Protein AF-A0A9D2N142-F1 (afdb_monomer_lite)

Secondary structure (DSSP, 8-state):
---PPP----TT--HHHHHHHHHHTT--EEEE--SS---SS-GGGSHHHHHHHHHHTT-EEEE-HHHH-S--S-GGG-TTSS--HHHHTTSHHHHHHHHHHHHHHHHHS----HHHHHHHHHHHH-TTTT---TTSPPPPHHHHHHHHHHHHHHHTT---

Organism: NCBI:txid2838559

InterPro domains:
  IPR007438 Protein of unknown function DUF488 [PF04343] (15-89)

Radius of gyration: 21.77 Å; chains: 1; bounding box: 40×42×68 Å

Sequence (160 aa):
MADTLFTIGYSGFSVRTFISTLQKNNITLLADVRSLPYSRRHPDYNQDVLSAVLKEYQIRYQSYAAEFGARQEDRRYYPNGYLDFEQFSKSDPFLSGVRTLAAYTRQGGRAVTQRELEEELLNKYFPNRGQLNLFEKELSLQEYIDAAYKKQNALIGFRI

Structure (mmCIF, N/CA/C/O backbone):
data_AF-A0A9D2N142-F1
#
_entry.id   AF-A0A9D2N142-F1
#
loop_
_atom_site.group_PDB
_atom_site.id
_atom_site.type_symbol
_atom_site.label_atom_id
_atom_site.label_alt_id
_atom_site.label_comp_id
_atom_site.label_asym_id
_atom_site.label_entity_id
_atom_site.label_seq_id
_atom_site.pdbx_PDB_ins_code
_atom_site.Cartn_x
_atom_site.Cartn_y
_atom_site.Cartn_z
_atom_site.occupancy
_atom_site.B_iso_or_equiv
_atom_site.auth_seq_id
_atom_site.auth_comp_id
_atom_site.auth_asym_id
_atom_site.auth_atom_id
_atom_site.pdbx_PDB_model_num
ATOM 1 N N . MET A 1 1 ? -5.843 15.776 10.263 1.00 40.44 1 MET A N 1
ATOM 2 C CA . MET A 1 1 ? -6.067 14.322 10.122 1.00 40.44 1 MET A CA 1
ATOM 3 C C . MET A 1 1 ? -4.832 13.740 9.464 1.00 40.44 1 MET A C 1
ATOM 5 O O . MET A 1 1 ? -4.453 14.239 8.413 1.00 40.44 1 MET A O 1
ATOM 9 N N . ALA A 1 2 ? -4.158 12.783 10.098 1.00 39.31 2 ALA A N 1
ATOM 10 C CA . ALA A 1 2 ? -3.127 12.008 9.419 1.00 39.31 2 ALA A CA 1
ATOM 11 C C . ALA A 1 2 ? -3.830 10.835 8.731 1.00 39.31 2 ALA A C 1
ATOM 13 O O . ALA A 1 2 ? -4.448 10.016 9.406 1.00 39.31 2 ALA A O 1
ATOM 14 N N . ASP A 1 3 ? -3.774 10.786 7.403 1.00 66.25 3 ASP A N 1
ATOM 15 C CA . ASP A 1 3 ? -4.184 9.621 6.622 1.00 66.25 3 ASP A CA 1
ATOM 16 C C . ASP A 1 3 ? -3.197 8.477 6.946 1.00 66.25 3 ASP A C 1
ATOM 18 O O . ASP A 1 3 ? -2.119 8.383 6.361 1.00 66.25 3 ASP A O 1
ATOM 22 N N . THR A 1 4 ? -3.488 7.671 7.974 1.00 75.06 4 THR A N 1
ATOM 23 C CA . THR A 1 4 ? -2.565 6.627 8.448 1.00 75.06 4 THR A CA 1
ATOM 24 C C . THR A 1 4 ? -2.545 5.444 7.483 1.00 75.06 4 THR A C 1
ATOM 26 O O . THR A 1 4 ? -3.549 4.759 7.298 1.00 75.06 4 THR A O 1
ATOM 29 N N . LEU A 1 5 ? -1.375 5.175 6.902 1.00 83.56 5 LEU A N 1
ATOM 30 C CA . LEU A 1 5 ? -1.102 3.975 6.115 1.00 83.56 5 LEU A CA 1
ATOM 31 C C . LEU A 1 5 ? -0.342 2.956 6.964 1.00 83.56 5 LEU A C 1
ATOM 33 O O . LEU A 1 5 ? 0.623 3.295 7.650 1.00 83.56 5 LEU A O 1
ATOM 37 N N . PHE A 1 6 ? -0.752 1.695 6.870 1.00 89.12 6 PHE A N 1
ATOM 38 C CA . PHE A 1 6 ? -0.050 0.570 7.476 1.00 89.12 6 PHE A CA 1
ATOM 39 C C . PHE A 1 6 ? 0.742 -0.171 6.405 1.00 89.12 6 PHE A C 1
ATOM 41 O O . PHE A 1 6 ? 0.273 -0.349 5.281 1.00 89.12 6 PHE A O 1
ATOM 48 N N . THR A 1 7 ? 1.935 -0.634 6.763 1.00 90.56 7 THR A N 1
ATOM 49 C CA . THR A 1 7 ? 2.744 -1.496 5.899 1.00 90.56 7 THR A CA 1
ATOM 50 C C . THR A 1 7 ? 2.821 -2.889 6.504 1.00 90.56 7 THR A C 1
ATOM 52 O O . THR A 1 7 ? 2.858 -3.056 7.723 1.00 90.56 7 THR A O 1
ATOM 55 N N . ILE A 1 8 ? 2.808 -3.910 5.651 1.00 90.00 8 ILE A N 1
ATOM 56 C CA . ILE A 1 8 ? 2.919 -5.303 6.074 1.00 90.00 8 ILE A CA 1
ATOM 57 C C . ILE A 1 8 ? 3.687 -6.102 5.023 1.00 90.00 8 ILE A C 1
ATOM 59 O O . ILE A 1 8 ? 3.403 -6.031 3.828 1.00 90.00 8 ILE A O 1
ATOM 63 N N . GLY A 1 9 ? 4.682 -6.862 5.476 1.00 87.81 9 GLY A N 1
ATOM 64 C CA . GLY A 1 9 ? 5.373 -7.863 4.668 1.00 87.81 9 GLY A CA 1
ATOM 65 C C . GLY A 1 9 ? 4.758 -9.249 4.871 1.00 87.81 9 GLY A C 1
ATOM 66 O O . GLY A 1 9 ? 4.193 -9.537 5.923 1.00 87.81 9 GLY A O 1
ATOM 67 N N . TYR A 1 10 ? 4.889 -10.126 3.875 1.00 81.31 10 TYR A N 1
ATOM 68 C CA . TYR A 1 10 ? 4.390 -11.507 3.955 1.00 81.31 10 TYR A CA 1
ATOM 69 C C . TYR A 1 10 ? 5.466 -12.537 4.337 1.00 81.31 10 TYR A C 1
ATOM 71 O O . TYR A 1 10 ? 5.148 -13.687 4.638 1.00 81.31 10 TYR A O 1
ATOM 79 N N . SER A 1 11 ? 6.748 -12.160 4.328 1.00 73.06 11 SER A N 1
ATOM 80 C CA . SER A 1 11 ? 7.844 -13.077 4.650 1.00 73.06 11 SER A CA 1
ATOM 81 C C . SER A 1 11 ? 7.782 -13.500 6.119 1.00 73.06 11 SER A C 1
ATOM 83 O O . SER A 1 11 ? 7.935 -12.663 7.005 1.00 73.06 11 SER A O 1
ATOM 85 N N . GLY A 1 12 ? 7.587 -14.797 6.373 1.00 72.56 12 GLY A N 1
ATOM 86 C CA . GLY A 1 12 ? 7.571 -15.366 7.726 1.00 72.56 12 GLY A CA 1
ATOM 87 C C . GLY A 1 12 ? 6.183 -15.541 8.351 1.00 72.56 12 GLY A C 1
ATOM 88 O O . GLY A 1 12 ? 6.097 -16.021 9.478 1.00 72.56 12 GLY A O 1
ATOM 89 N N . PHE A 1 13 ? 5.101 -15.217 7.634 1.00 75.38 13 PHE A N 1
ATOM 90 C CA . PHE A 1 13 ? 3.731 -15.426 8.106 1.00 75.38 13 PHE A CA 1
ATOM 91 C C . PHE A 1 13 ? 3.003 -16.487 7.280 1.00 75.38 13 PHE A C 1
ATOM 93 O O . PHE A 1 13 ? 3.197 -16.605 6.071 1.00 75.38 13 PHE A O 1
ATOM 100 N N . SER A 1 14 ? 2.128 -17.247 7.941 1.00 86.25 14 SER A N 1
ATOM 101 C CA . SER A 1 14 ? 1.062 -17.956 7.233 1.00 86.25 14 SER A CA 1
ATOM 102 C C . SER A 1 14 ? 0.008 -16.948 6.770 1.00 86.25 14 SER A C 1
ATOM 104 O O . SER A 1 14 ? -0.187 -15.910 7.416 1.00 86.25 14 SER A O 1
ATOM 106 N N . VAL A 1 15 ? -0.733 -17.280 5.708 1.00 88.12 15 VAL A N 1
ATOM 107 C CA . VAL A 1 15 ? -1.829 -16.425 5.227 1.00 88.12 15 VAL A CA 1
ATOM 108 C C . VAL A 1 15 ? -2.856 -16.163 6.336 1.00 88.12 15 VAL A C 1
ATOM 110 O O . VAL A 1 15 ? -3.318 -15.041 6.505 1.00 88.12 15 VAL A O 1
ATOM 113 N N . ARG A 1 16 ? -3.122 -17.151 7.202 1.00 89.12 16 ARG A N 1
ATOM 114 C CA . ARG A 1 16 ? -4.038 -17.006 8.343 1.00 89.12 16 ARG A CA 1
ATOM 115 C C . ARG A 1 16 ? -3.562 -15.955 9.344 1.00 89.12 16 ARG A C 1
ATOM 117 O O . ARG A 1 16 ? -4.351 -15.117 9.776 1.00 89.12 16 ARG A O 1
ATOM 124 N N . THR A 1 17 ? -2.280 -15.984 9.714 1.00 90.31 17 THR A N 1
ATOM 125 C CA . THR A 1 17 ? -1.712 -14.982 10.626 1.00 90.31 17 THR A CA 1
ATOM 126 C C . THR A 1 17 ? -1.765 -13.597 9.993 1.00 90.31 17 THR A C 1
ATOM 128 O O . THR A 1 17 ? -2.153 -12.642 10.662 1.00 90.31 17 THR A O 1
ATOM 131 N N . PHE A 1 18 ? -1.462 -13.500 8.699 1.00 92.75 18 PHE A N 1
ATOM 132 C CA . PHE A 1 18 ? -1.538 -12.256 7.942 1.00 92.75 18 PHE A CA 1
ATOM 133 C C . PHE A 1 18 ? -2.948 -11.650 7.958 1.00 92.75 18 PHE A C 1
ATOM 135 O O . PHE A 1 18 ? -3.101 -10.504 8.373 1.00 92.75 18 PHE A O 1
ATOM 142 N N . ILE A 1 19 ? -3.982 -12.433 7.631 1.00 92.56 19 ILE A N 1
ATOM 143 C CA . ILE A 1 19 ? -5.384 -11.991 7.707 1.00 92.56 19 ILE A CA 1
ATOM 144 C C . ILE A 1 19 ? -5.745 -11.541 9.126 1.00 92.56 19 ILE A C 1
ATOM 146 O O . ILE A 1 19 ? -6.328 -10.472 9.307 1.00 92.56 19 ILE A O 1
ATOM 150 N N . SER A 1 20 ? -5.342 -12.306 10.147 1.00 92.25 20 SER A N 1
ATOM 151 C CA . SER A 1 20 ? -5.629 -11.945 11.540 1.00 92.25 20 SER A CA 1
ATOM 152 C C . SER A 1 20 ? -5.017 -10.595 11.929 1.00 92.25 20 SER A C 1
ATOM 154 O O . SER A 1 20 ? -5.626 -9.830 12.674 1.00 92.25 20 SER A O 1
ATOM 156 N N . THR A 1 21 ? -3.833 -10.270 11.403 1.00 93.62 21 THR A N 1
ATOM 157 C CA . THR A 1 21 ? -3.171 -8.980 11.626 1.00 93.62 21 THR A CA 1
ATOM 158 C C . THR A 1 21 ? -3.932 -7.846 10.947 1.00 93.62 21 THR A C 1
ATOM 160 O O . THR A 1 21 ? -4.107 -6.794 11.561 1.00 93.62 21 THR A O 1
ATOM 163 N N . LEU A 1 22 ? -4.434 -8.058 9.726 1.00 91.94 22 LEU A N 1
ATOM 164 C CA . LEU A 1 22 ? -5.259 -7.068 9.028 1.00 91.94 22 LEU A CA 1
ATOM 165 C C . LEU A 1 22 ? -6.549 -6.766 9.801 1.00 91.94 22 LEU A C 1
ATOM 167 O O . LEU A 1 22 ? -6.855 -5.603 10.052 1.00 91.94 22 LEU A O 1
ATOM 171 N N . GLN A 1 23 ? -7.258 -7.801 10.259 1.00 90.69 23 GLN A N 1
ATOM 172 C CA . GLN A 1 23 ? -8.498 -7.636 11.025 1.00 90.69 23 GLN A CA 1
ATOM 173 C C . GLN A 1 23 ? -8.266 -6.936 12.369 1.00 90.69 23 GLN A C 1
ATOM 175 O O . GLN A 1 23 ? -9.012 -6.027 12.720 1.00 90.69 23 GLN A O 1
ATOM 180 N N . LYS A 1 24 ? -7.201 -7.296 13.100 1.00 92.56 24 LYS A N 1
ATOM 181 C CA . LYS A 1 24 ? -6.837 -6.643 14.374 1.00 92.56 24 LYS A CA 1
ATOM 182 C C . LYS A 1 24 ? -6.597 -5.139 14.232 1.00 92.56 24 LYS A C 1
ATOM 184 O O . LYS A 1 24 ? -6.825 -4.402 15.184 1.00 92.56 24 LYS A O 1
ATOM 189 N N . ASN A 1 25 ? -6.137 -4.700 13.062 1.00 88.56 25 ASN A N 1
ATOM 190 C CA . ASN A 1 25 ? -5.891 -3.292 12.757 1.00 88.56 25 ASN A CA 1
ATOM 191 C C . ASN A 1 25 ? -7.046 -2.641 11.973 1.00 88.56 25 ASN A C 1
ATOM 193 O O . ASN A 1 25 ? -6.883 -1.534 11.472 1.00 88.56 25 ASN A O 1
ATOM 197 N N . ASN A 1 26 ? -8.205 -3.304 11.869 1.00 89.12 26 ASN A N 1
ATOM 198 C CA . ASN A 1 26 ? -9.387 -2.826 11.141 1.00 89.12 26 ASN A CA 1
ATOM 199 C C . ASN A 1 26 ? -9.094 -2.439 9.678 1.00 89.12 26 ASN A C 1
ATOM 201 O O . ASN A 1 26 ? -9.666 -1.489 9.143 1.00 89.12 26 ASN A O 1
ATOM 205 N N . ILE A 1 27 ? -8.190 -3.168 9.020 1.00 89.94 27 ILE A N 1
ATOM 206 C CA . ILE A 1 27 ? -7.834 -2.913 7.624 1.00 89.94 27 ILE A CA 1
ATOM 207 C C . ILE A 1 27 ? -8.944 -3.430 6.710 1.00 89.94 27 ILE A C 1
ATOM 209 O O . ILE A 1 27 ? -9.254 -4.618 6.708 1.00 89.94 27 ILE A O 1
ATOM 213 N N . THR A 1 28 ? -9.505 -2.543 5.890 1.00 89.56 28 THR A N 1
ATOM 214 C CA . THR A 1 28 ? -10.585 -2.853 4.933 1.00 89.56 28 THR A CA 1
ATOM 215 C C . THR A 1 28 ? -10.112 -2.903 3.476 1.00 89.56 28 THR A C 1
ATOM 217 O O . THR A 1 28 ? -10.854 -3.340 2.594 1.00 89.56 28 THR A O 1
ATOM 220 N N . LEU A 1 29 ? -8.873 -2.476 3.210 1.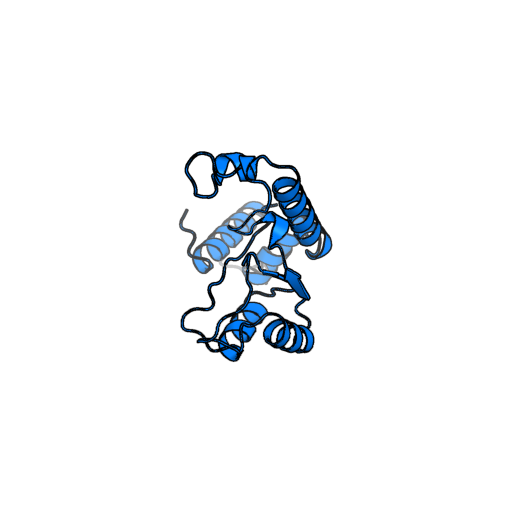00 90.44 29 LEU A N 1
ATOM 221 C CA . LEU A 1 29 ? -8.240 -2.474 1.892 1.00 90.44 29 LEU A CA 1
ATOM 222 C C . LEU A 1 29 ? -6.769 -2.884 2.017 1.00 90.44 29 LEU A C 1
ATOM 224 O O . LEU A 1 29 ? -6.000 -2.236 2.724 1.00 90.44 29 LEU A O 1
ATOM 228 N N . LEU A 1 30 ? -6.371 -3.919 1.280 1.00 93.25 30 LEU A N 1
ATOM 229 C CA . LEU A 1 30 ? -4.978 -4.261 1.033 1.00 93.25 30 LEU A CA 1
ATOM 230 C C . LEU A 1 30 ? -4.569 -3.743 -0.352 1.00 93.25 30 LEU A C 1
ATOM 232 O O . LEU A 1 30 ? -5.073 -4.215 -1.373 1.00 93.25 30 LEU A O 1
ATOM 236 N N . ALA A 1 31 ? -3.643 -2.785 -0.370 1.00 93.31 31 ALA A N 1
ATOM 237 C CA . ALA A 1 31 ? -3.005 -2.285 -1.583 1.00 93.31 31 ALA A CA 1
ATOM 238 C C . ALA A 1 31 ? -1.726 -3.088 -1.865 1.00 93.31 31 ALA A C 1
ATOM 240 O O . ALA A 1 31 ? -0.747 -2.994 -1.125 1.00 93.31 31 ALA A O 1
ATOM 241 N N . ASP A 1 32 ? -1.734 -3.897 -2.922 1.00 93.69 32 ASP A N 1
ATOM 242 C CA . ASP A 1 32 ? -0.589 -4.713 -3.317 1.00 93.69 32 ASP A CA 1
ATOM 243 C C . ASP A 1 32 ? 0.288 -3.967 -4.324 1.00 93.69 32 ASP A C 1
ATOM 245 O O . ASP A 1 32 ? -0.074 -3.795 -5.485 1.00 93.69 32 ASP A O 1
ATOM 249 N N . VAL A 1 33 ? 1.459 -3.524 -3.871 1.00 92.44 33 VAL A N 1
ATOM 250 C CA . VAL A 1 33 ? 2.419 -2.753 -4.678 1.00 92.44 33 VAL A CA 1
ATOM 251 C C . VAL A 1 33 ? 3.397 -3.639 -5.459 1.00 92.44 33 VAL A C 1
ATOM 253 O O . VAL A 1 33 ? 4.319 -3.143 -6.106 1.00 92.44 33 VAL A O 1
ATOM 256 N N . ARG A 1 34 ? 3.261 -4.971 -5.385 1.00 91.06 34 ARG A N 1
ATOM 257 C CA . ARG A 1 34 ? 4.170 -5.894 -6.075 1.00 91.06 34 ARG A CA 1
ATOM 258 C C . ARG A 1 34 ? 3.928 -5.825 -7.578 1.00 91.06 34 ARG A C 1
ATOM 260 O O . ARG A 1 34 ? 2.844 -6.149 -8.044 1.00 91.06 34 ARG A O 1
ATOM 267 N N . SER A 1 35 ? 4.977 -5.533 -8.351 1.00 90.06 35 SER A N 1
ATOM 268 C CA . SER A 1 35 ? 4.902 -5.589 -9.820 1.00 90.06 35 SER A CA 1
ATOM 269 C C . SER A 1 35 ? 4.496 -6.963 -10.348 1.00 90.06 35 SER A C 1
ATOM 271 O O . SER A 1 35 ? 3.818 -7.058 -11.360 1.00 90.06 35 SER A O 1
ATOM 273 N N . LEU A 1 36 ? 4.938 -8.029 -9.674 1.00 88.62 36 LEU A N 1
ATOM 274 C CA . LEU A 1 36 ? 4.512 -9.397 -9.941 1.00 88.62 36 LEU A CA 1
ATOM 275 C C . LEU A 1 36 ? 4.069 -10.031 -8.617 1.00 88.62 36 LEU A C 1
ATOM 277 O O . LEU A 1 36 ? 4.921 -10.486 -7.847 1.00 88.62 36 LEU A O 1
ATOM 281 N N . PRO A 1 37 ? 2.761 -10.060 -8.324 1.00 86.88 37 PRO A N 1
ATOM 282 C CA . PRO A 1 37 ? 2.210 -10.655 -7.110 1.00 86.88 37 PRO A CA 1
ATOM 283 C C . PRO A 1 37 ? 2.147 -12.191 -7.215 1.00 86.88 37 PRO A C 1
ATOM 285 O O . PRO A 1 37 ? 1.100 -12.811 -7.039 1.00 86.88 37 PRO A O 1
ATOM 288 N N . TYR A 1 38 ? 3.290 -12.810 -7.519 1.00 90.50 38 TYR A N 1
ATOM 289 C CA . TYR A 1 38 ? 3.452 -14.252 -7.681 1.00 90.50 38 TYR A CA 1
ATOM 290 C C . TYR A 1 38 ? 4.712 -14.740 -6.963 1.00 90.50 38 TYR A C 1
ATOM 292 O O . TYR A 1 38 ? 5.792 -14.162 -7.098 1.00 90.50 38 TYR A O 1
ATOM 300 N N . SER A 1 39 ? 4.590 -15.834 -6.215 1.00 85.00 39 SER A N 1
ATOM 301 C CA . SER A 1 39 ? 5.685 -16.477 -5.497 1.00 85.00 39 SER A CA 1
ATOM 302 C C . SER A 1 39 ? 5.542 -17.994 -5.523 1.00 85.00 39 SER A C 1
ATOM 304 O O . SER A 1 39 ? 4.584 -18.557 -5.003 1.00 85.00 39 SER A O 1
ATOM 306 N N . ARG A 1 40 ? 6.563 -18.688 -6.042 1.00 86.75 40 ARG A N 1
ATOM 307 C CA . ARG A 1 40 ? 6.633 -20.161 -5.981 1.00 86.75 40 ARG A CA 1
ATOM 308 C C . ARG A 1 40 ? 6.796 -20.688 -4.555 1.00 86.75 40 ARG A C 1
ATOM 310 O O . ARG A 1 40 ? 6.360 -21.792 -4.265 1.00 86.75 40 ARG A O 1
ATOM 317 N N . ARG A 1 41 ? 7.458 -19.920 -3.681 1.00 85.69 41 ARG A N 1
ATOM 318 C CA . ARG A 1 41 ? 7.747 -20.321 -2.293 1.00 85.69 41 ARG A CA 1
ATOM 319 C C . ARG A 1 41 ? 6.560 -20.069 -1.359 1.00 85.69 41 ARG A C 1
ATOM 321 O O . ARG A 1 41 ? 6.420 -20.755 -0.357 1.00 85.69 41 ARG A O 1
ATOM 328 N N . HIS A 1 42 ? 5.728 -19.086 -1.694 1.00 87.12 42 HIS A N 1
ATOM 329 C CA . HIS A 1 42 ? 4.575 -18.670 -0.901 1.00 87.12 42 HIS A CA 1
ATOM 330 C C . HIS A 1 42 ? 3.330 -18.577 -1.800 1.00 87.12 42 HIS A C 1
ATOM 332 O O . HIS A 1 42 ? 2.863 -17.467 -2.062 1.00 87.12 42 HIS A O 1
ATOM 338 N N . PRO A 1 43 ? 2.816 -19.718 -2.305 1.00 89.75 43 PRO A N 1
ATOM 339 C CA . PRO A 1 43 ? 1.712 -19.740 -3.266 1.00 89.75 43 PRO A CA 1
ATOM 340 C C . PRO A 1 43 ? 0.414 -19.140 -2.708 1.00 89.75 43 PRO A C 1
ATOM 342 O O . PRO A 1 43 ? -0.348 -18.551 -3.467 1.00 89.75 43 PRO A O 1
ATOM 345 N N . ASP A 1 44 ? 0.208 -19.191 -1.389 1.00 90.38 44 ASP A N 1
ATOM 346 C CA . ASP A 1 44 ? -0.943 -18.568 -0.715 1.00 90.38 44 ASP A CA 1
ATOM 347 C C . ASP A 1 44 ? -0.982 -17.038 -0.869 1.00 90.38 44 ASP A C 1
ATOM 349 O O . ASP A 1 44 ? -2.029 -16.416 -0.717 1.00 90.38 44 ASP A O 1
ATOM 353 N N . TYR A 1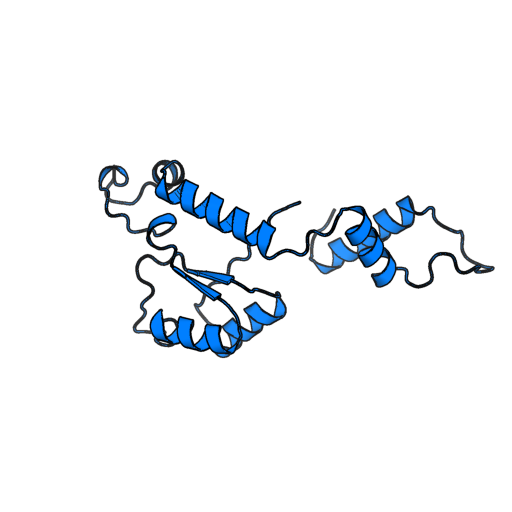 45 ? 0.164 -16.422 -1.180 1.00 90.81 45 TYR A N 1
ATOM 354 C CA . TYR A 1 45 ? 0.296 -14.986 -1.428 1.00 90.81 45 TYR A CA 1
ATOM 355 C C . TYR A 1 45 ? 0.279 -14.634 -2.920 1.00 90.81 45 TYR A C 1
ATOM 357 O O . TYR A 1 45 ? 0.555 -13.482 -3.280 1.00 90.81 45 TYR A O 1
ATOM 365 N N . ASN A 1 46 ? -0.012 -15.600 -3.794 1.00 93.31 46 ASN A N 1
ATOM 366 C CA . ASN A 1 46 ? -0.315 -15.308 -5.189 1.00 93.31 46 ASN A CA 1
ATOM 367 C C . ASN A 1 46 ? -1.616 -14.513 -5.261 1.00 93.31 46 ASN A C 1
ATOM 369 O O . ASN A 1 46 ? -2.538 -14.775 -4.491 1.00 93.31 46 ASN A O 1
ATOM 373 N N . GLN A 1 47 ? -1.683 -13.561 -6.190 1.00 93.19 47 GLN A N 1
ATOM 374 C CA . GLN A 1 47 ? -2.810 -12.638 -6.329 1.00 93.19 47 GLN A CA 1
ATOM 375 C C . GLN A 1 47 ? -4.177 -13.327 -6.250 1.00 93.19 47 GLN A C 1
ATOM 377 O O . GLN A 1 47 ? -4.998 -12.933 -5.427 1.00 93.19 47 GLN A O 1
ATOM 382 N N . ASP A 1 48 ? -4.406 -14.361 -7.061 1.00 92.88 48 ASP A N 1
ATOM 383 C CA . ASP A 1 48 ? -5.722 -15.002 -7.164 1.00 92.88 48 ASP A CA 1
ATOM 384 C C . ASP A 1 48 ? -6.137 -15.673 -5.848 1.00 92.88 48 ASP A C 1
ATOM 386 O O . ASP A 1 48 ? -7.277 -15.541 -5.404 1.00 92.88 48 ASP A O 1
ATOM 390 N N . VAL A 1 49 ? -5.183 -16.333 -5.184 1.00 93.88 49 VAL A N 1
ATOM 391 C CA . VAL A 1 49 ? -5.406 -17.018 -3.904 1.00 93.88 49 VAL A CA 1
ATOM 392 C C . VAL A 1 49 ? -5.643 -15.999 -2.793 1.00 93.88 49 VAL A C 1
ATOM 394 O O . VAL A 1 49 ? -6.639 -16.073 -2.077 1.00 93.88 49 VAL A O 1
ATOM 397 N N . LEU A 1 50 ? -4.760 -15.007 -2.676 1.00 94.19 50 LEU A N 1
ATOM 398 C CA . LEU A 1 50 ? -4.839 -13.992 -1.633 1.00 94.19 50 LEU A CA 1
ATOM 399 C C . LEU A 1 50 ? -6.100 -13.130 -1.773 1.00 94.19 50 LEU A C 1
ATOM 401 O O . LEU A 1 50 ? -6.750 -12.835 -0.774 1.00 94.19 50 LEU A O 1
ATOM 405 N N . SER A 1 51 ? -6.465 -12.749 -3.000 1.00 94.06 51 SER A N 1
ATOM 406 C CA . SER A 1 51 ? -7.676 -11.973 -3.283 1.00 94.06 51 SER A CA 1
ATOM 407 C C . SER A 1 51 ? -8.941 -12.737 -2.885 1.00 94.06 51 SER A C 1
ATOM 409 O O . SER A 1 51 ? -9.815 -12.165 -2.230 1.00 94.06 51 SER A O 1
ATOM 411 N N . ALA A 1 52 ? -9.014 -14.033 -3.211 1.00 93.44 52 ALA A N 1
ATOM 412 C CA . ALA A 1 52 ? -10.132 -14.886 -2.820 1.00 93.44 52 ALA A CA 1
ATOM 413 C C . ALA A 1 52 ? -10.263 -14.976 -1.293 1.00 93.44 52 ALA A C 1
ATOM 415 O O . ALA A 1 52 ? -11.336 -14.704 -0.758 1.00 93.44 52 ALA A O 1
ATOM 416 N N . VAL A 1 53 ? -9.157 -15.252 -0.593 1.00 94.44 53 VAL A N 1
ATOM 417 C CA . VAL A 1 53 ? -9.140 -15.340 0.875 1.00 94.44 53 VAL A CA 1
ATOM 418 C C . VAL A 1 53 ? -9.553 -14.011 1.511 1.00 94.44 53 VAL A C 1
ATOM 420 O O . VAL A 1 53 ? -10.421 -13.987 2.373 1.00 94.44 53 VAL A O 1
ATOM 423 N N . LEU A 1 54 ? -8.987 -12.879 1.081 1.00 93.00 54 LEU A N 1
ATOM 424 C CA . LEU A 1 54 ? -9.323 -11.558 1.635 1.00 93.00 54 LEU A CA 1
ATOM 425 C C . LEU A 1 54 ? -10.807 -11.207 1.467 1.00 93.00 54 LEU A C 1
ATOM 427 O O . LEU A 1 54 ? -11.407 -10.625 2.376 1.00 93.00 54 LEU A O 1
ATOM 431 N N . LYS A 1 55 ? -11.407 -11.601 0.338 1.00 91.44 55 LYS A N 1
ATOM 432 C CA . LYS A 1 55 ? -12.826 -11.374 0.051 1.00 91.44 55 LYS A CA 1
ATOM 433 C C . LYS A 1 55 ? -13.740 -12.067 1.065 1.00 91.44 55 LYS A C 1
ATOM 435 O O . LYS A 1 55 ? -14.739 -11.469 1.460 1.00 91.44 55 LYS A O 1
ATOM 440 N N . GLU A 1 56 ? -13.390 -13.268 1.526 1.00 93.25 56 GLU A N 1
ATOM 441 C CA . GLU A 1 56 ? -14.138 -13.983 2.576 1.00 93.25 56 GLU A CA 1
ATOM 442 C C . GLU A 1 56 ? -14.175 -13.202 3.898 1.00 93.25 56 GLU A C 1
ATOM 444 O O . GLU A 1 56 ? -15.155 -13.267 4.639 1.00 93.25 56 GLU A O 1
ATOM 449 N N . TYR A 1 57 ? -13.143 -12.396 4.161 1.00 90.75 57 TYR A N 1
ATOM 450 C CA . TYR A 1 57 ? -13.029 -11.546 5.348 1.00 90.75 57 TYR A CA 1
ATOM 451 C C . TYR A 1 57 ? -13.462 -10.095 5.112 1.00 90.75 57 TYR A C 1
ATOM 453 O O . TYR A 1 57 ? -13.204 -9.242 5.959 1.00 90.75 57 TYR A O 1
ATOM 461 N N . GLN A 1 58 ? -14.122 -9.806 3.982 1.00 90.44 58 GLN A N 1
ATOM 462 C CA . GLN A 1 58 ? -14.578 -8.463 3.594 1.00 90.44 58 GLN A CA 1
ATOM 463 C C . GLN A 1 58 ? -13.441 -7.433 3.474 1.00 90.44 58 GLN A C 1
ATOM 465 O O . GLN A 1 58 ? -13.662 -6.226 3.577 1.00 90.44 58 GLN A O 1
ATOM 470 N N . ILE A 1 59 ? -12.219 -7.899 3.216 1.00 90.88 59 ILE A N 1
ATOM 471 C CA . ILE A 1 59 ? -11.071 -7.039 2.945 1.00 90.88 59 ILE A CA 1
ATOM 472 C C . ILE A 1 59 ? -10.940 -6.922 1.430 1.00 90.88 59 ILE A C 1
ATOM 474 O O . ILE A 1 59 ? -10.788 -7.918 0.721 1.00 90.88 59 ILE A O 1
ATOM 478 N N . ARG A 1 60 ? -10.997 -5.696 0.906 1.00 90.06 60 ARG A N 1
ATOM 479 C CA . ARG A 1 60 ? -10.761 -5.469 -0.522 1.00 90.06 60 ARG A CA 1
ATOM 480 C C . ARG A 1 60 ? -9.291 -5.684 -0.842 1.00 90.06 60 ARG A C 1
ATOM 482 O O . ARG A 1 60 ? -8.418 -5.208 -0.124 1.00 90.06 60 ARG A O 1
ATOM 489 N N . TYR A 1 61 ? -9.028 -6.355 -1.952 1.00 92.75 61 TYR A N 1
ATOM 490 C CA . TYR A 1 61 ? -7.699 -6.468 -2.535 1.00 92.75 61 TYR A CA 1
ATOM 491 C C . TYR A 1 61 ? -7.639 -5.597 -3.787 1.00 92.75 61 TYR A C 1
ATOM 493 O O . TYR A 1 61 ? -8.519 -5.700 -4.641 1.00 92.75 61 TYR A O 1
ATOM 501 N N . GLN A 1 62 ? -6.605 -4.769 -3.905 1.00 91.25 62 GLN A N 1
ATOM 502 C CA . GLN A 1 62 ? -6.362 -3.963 -5.096 1.00 91.25 62 GLN A CA 1
ATOM 503 C C . GLN A 1 62 ? -4.877 -4.005 -5.447 1.00 91.25 62 GLN A C 1
ATOM 505 O O . GLN A 1 62 ? -4.030 -3.702 -4.607 1.00 91.25 62 GLN A O 1
ATOM 510 N N . SER A 1 63 ? -4.570 -4.346 -6.698 1.00 92.81 63 SER A N 1
ATOM 511 C CA . SER A 1 63 ? -3.214 -4.205 -7.227 1.00 92.81 63 SER A CA 1
ATOM 512 C C . SER A 1 63 ? -2.935 -2.740 -7.549 1.00 92.81 63 SER A C 1
ATOM 514 O O . SER A 1 63 ? -3.784 -2.071 -8.140 1.00 92.81 63 SER A O 1
ATOM 516 N N . TYR A 1 64 ? -1.747 -2.286 -7.162 1.00 93.50 64 TYR A N 1
ATOM 517 C CA . TYR A 1 64 ? -1.150 -0.999 -7.512 1.00 93.50 64 TYR A CA 1
ATOM 518 C C . TYR A 1 64 ? 0.220 -1.206 -8.185 1.00 93.50 64 TYR A C 1
ATOM 520 O O . TYR A 1 64 ? 1.177 -0.458 -7.970 1.00 93.50 64 TYR A O 1
ATOM 528 N N . ALA A 1 65 ? 0.359 -2.291 -8.953 1.00 92.38 65 ALA A N 1
ATOM 529 C CA . ALA A 1 65 ? 1.599 -2.625 -9.648 1.00 92.38 65 ALA A CA 1
ATOM 530 C C . ALA A 1 65 ? 2.038 -1.522 -10.627 1.00 92.38 65 ALA A C 1
ATOM 532 O O . ALA A 1 65 ? 3.234 -1.255 -10.736 1.00 92.38 65 ALA A O 1
ATOM 533 N N . ALA A 1 66 ? 1.087 -0.873 -11.304 1.00 91.75 66 ALA A N 1
ATOM 534 C CA . ALA A 1 66 ? 1.371 0.200 -12.252 1.00 91.75 66 ALA A CA 1
ATOM 535 C C . ALA A 1 66 ? 1.796 1.490 -11.535 1.00 91.75 66 ALA A C 1
ATOM 537 O O . ALA A 1 66 ? 2.717 2.169 -11.969 1.00 91.75 66 ALA A O 1
ATOM 538 N N . GLU A 1 67 ? 1.172 1.808 -10.406 1.00 94.12 67 GLU A N 1
ATOM 539 C CA . GLU A 1 67 ? 1.376 3.063 -9.687 1.00 94.12 67 GLU A CA 1
ATOM 540 C C . GLU A 1 67 ? 2.591 3.023 -8.759 1.00 94.12 67 GLU A C 1
ATOM 542 O O . GLU A 1 67 ? 3.265 4.036 -8.596 1.00 94.12 67 GLU A O 1
ATOM 547 N N . PHE A 1 68 ? 2.881 1.869 -8.147 1.00 92.88 68 PHE A N 1
ATOM 548 C CA . PHE A 1 68 ? 3.893 1.739 -7.087 1.00 92.88 68 PHE A CA 1
ATOM 549 C C . PHE A 1 68 ? 4.896 0.600 -7.303 1.00 92.88 68 PHE A C 1
ATOM 551 O O . PHE A 1 68 ? 5.826 0.436 -6.511 1.00 92.88 68 PHE A O 1
ATOM 558 N N . GLY A 1 69 ? 4.736 -0.200 -8.357 1.00 91.06 69 GLY A N 1
ATOM 559 C CA . GLY A 1 69 ? 5.632 -1.313 -8.639 1.00 91.06 69 GLY A CA 1
ATOM 560 C C . GLY A 1 69 ? 7.045 -0.875 -9.036 1.00 91.06 69 GLY A C 1
ATOM 561 O O . GLY A 1 69 ? 7.253 0.136 -9.699 1.00 91.06 69 GLY A O 1
ATOM 562 N N . ALA A 1 70 ? 8.043 -1.691 -8.692 1.00 88.31 70 ALA A N 1
ATOM 563 C CA . ALA A 1 70 ? 9.443 -1.459 -9.068 1.00 88.31 70 ALA A CA 1
ATOM 564 C C . ALA A 1 70 ? 9.758 -1.773 -10.551 1.00 88.31 70 ALA A C 1
ATOM 566 O O . ALA A 1 70 ? 10.857 -1.500 -11.038 1.00 88.31 70 ALA A O 1
ATOM 567 N N . ARG A 1 71 ? 8.820 -2.397 -11.273 1.00 89.69 71 ARG A N 1
ATOM 568 C CA . ARG A 1 71 ? 8.910 -2.689 -12.710 1.00 89.69 71 ARG A CA 1
ATOM 569 C C . ARG A 1 71 ? 7.874 -1.859 -13.455 1.00 89.69 71 ARG A C 1
ATOM 571 O O . ARG A 1 71 ? 6.688 -2.152 -13.366 1.00 89.69 71 ARG A O 1
ATOM 578 N N . GLN A 1 72 ? 8.365 -0.859 -14.168 1.00 92.38 72 GLN A N 1
ATOM 579 C CA . GLN A 1 72 ? 7.625 0.087 -14.981 1.00 92.38 72 GLN A CA 1
ATOM 580 C C . GLN A 1 72 ? 7.942 -0.158 -16.455 1.00 92.38 72 GLN A C 1
ATOM 582 O O . GLN A 1 72 ? 9.056 -0.560 -16.804 1.00 92.38 72 GLN A O 1
ATOM 587 N N . GLU A 1 73 ? 6.955 0.056 -17.320 1.00 88.69 73 GLU A N 1
ATOM 588 C CA . GLU A 1 73 ? 7.109 -0.174 -18.762 1.00 88.69 73 GLU A CA 1
ATOM 589 C C . GLU A 1 73 ? 7.952 0.920 -19.425 1.00 88.69 73 GLU A C 1
ATOM 591 O O . GLU A 1 73 ? 8.766 0.638 -20.309 1.00 88.69 73 GLU A O 1
ATOM 596 N N . ASP A 1 74 ? 7.800 2.163 -18.962 1.00 91.94 74 ASP A N 1
ATOM 597 C CA . ASP A 1 74 ? 8.486 3.309 -19.542 1.00 91.94 74 ASP A CA 1
ATOM 598 C C . ASP A 1 74 ? 9.968 3.343 -19.135 1.00 91.94 74 ASP A C 1
ATOM 600 O O . ASP A 1 74 ? 10.341 3.540 -17.973 1.00 91.94 74 ASP A O 1
ATOM 604 N N . ARG A 1 75 ? 10.832 3.171 -20.139 1.00 92.44 75 ARG A N 1
ATOM 605 C CA . ARG A 1 75 ? 12.290 3.127 -19.992 1.00 92.44 75 ARG A CA 1
ATOM 606 C C . ARG A 1 75 ? 12.903 4.463 -19.592 1.00 92.44 75 ARG A C 1
ATOM 608 O O . ARG A 1 75 ? 14.034 4.458 -19.113 1.00 92.44 75 ARG A O 1
ATOM 615 N N . ARG A 1 76 ? 12.178 5.582 -19.709 1.00 93.81 76 ARG A N 1
ATOM 616 C CA . ARG A 1 76 ? 12.660 6.894 -19.242 1.00 93.81 76 ARG A CA 1
ATOM 617 C C . ARG A 1 76 ? 13.028 6.886 -17.757 1.00 93.81 76 ARG A C 1
ATOM 619 O O . ARG A 1 76 ? 13.966 7.567 -17.364 1.00 93.81 76 ARG A O 1
ATOM 626 N N . TYR A 1 77 ? 12.331 6.068 -16.964 1.00 92.31 77 TYR A N 1
ATOM 627 C CA . TYR A 1 77 ? 12.562 5.931 -15.529 1.00 92.31 77 TYR A CA 1
ATOM 628 C C . TYR A 1 77 ? 13.737 5.000 -15.201 1.00 92.31 77 TYR A C 1
ATOM 630 O O . TYR A 1 77 ? 13.960 4.699 -14.035 1.00 92.31 77 TYR A O 1
ATOM 638 N N . TYR A 1 78 ? 14.491 4.537 -16.205 1.00 94.31 78 TYR A N 1
ATOM 639 C CA . TYR A 1 78 ? 15.633 3.634 -16.052 1.00 94.31 78 TYR A CA 1
ATOM 640 C C . TYR A 1 78 ? 16.950 4.261 -16.536 1.00 94.31 78 TYR A C 1
ATOM 642 O O . TYR A 1 78 ? 17.662 3.626 -17.319 1.00 94.31 78 TYR A O 1
ATOM 650 N N . PRO A 1 79 ? 17.327 5.476 -16.087 1.00 91.75 79 PRO A N 1
ATOM 651 C CA . PRO A 1 79 ? 18.522 6.157 -16.595 1.00 91.75 79 PRO A CA 1
ATOM 652 C C . PRO A 1 79 ? 19.808 5.343 -16.379 1.00 91.75 79 PRO A C 1
ATOM 654 O O . PRO A 1 79 ? 20.724 5.413 -17.191 1.00 91.75 79 PRO A O 1
ATOM 657 N N . ASN A 1 80 ? 19.843 4.513 -15.331 1.00 91.12 80 ASN A N 1
ATOM 658 C CA . ASN A 1 80 ? 20.996 3.694 -14.952 1.00 91.12 80 ASN A CA 1
ATOM 659 C C . ASN A 1 80 ? 20.698 2.181 -15.012 1.00 91.12 80 ASN A C 1
ATOM 661 O O . ASN A 1 80 ? 21.355 1.384 -14.345 1.00 91.12 80 ASN A O 1
ATOM 665 N N . GLY A 1 81 ? 19.663 1.769 -15.754 1.00 89.56 81 GLY A N 1
ATOM 666 C CA . GLY A 1 81 ? 19.259 0.359 -15.870 1.00 89.56 81 GLY A CA 1
ATOM 667 C C . GLY A 1 81 ? 18.435 -0.195 -14.695 1.00 89.56 81 GLY A C 1
ATOM 668 O O . GLY A 1 81 ? 17.956 -1.325 -14.768 1.00 89.56 81 GLY A O 1
ATOM 669 N N . TYR A 1 82 ? 18.199 0.599 -13.650 1.00 90.50 82 TYR A N 1
ATOM 670 C CA . TYR A 1 82 ? 17.244 0.330 -12.569 1.00 90.50 82 TYR A CA 1
ATOM 671 C C . TYR A 1 82 ? 16.235 1.475 -12.461 1.00 90.50 82 TYR A C 1
ATOM 673 O O . TYR A 1 82 ? 16.510 2.577 -12.932 1.00 90.50 82 TYR A O 1
ATOM 681 N N . LEU A 1 83 ? 15.074 1.201 -11.859 1.00 90.69 83 LEU A N 1
ATOM 682 C CA . LEU A 1 83 ? 14.033 2.210 -11.685 1.00 90.69 83 LEU A CA 1
ATOM 683 C C . LEU A 1 83 ? 14.541 3.337 -10.778 1.00 90.69 83 LEU A C 1
ATOM 685 O O . LEU A 1 83 ? 14.892 3.102 -9.620 1.00 90.69 83 LEU A O 1
ATOM 689 N N . ASP A 1 84 ? 14.534 4.558 -11.293 1.00 93.06 84 ASP A N 1
ATOM 690 C CA . ASP A 1 84 ? 14.716 5.770 -10.510 1.00 93.06 84 ASP A CA 1
ATOM 691 C C . ASP A 1 84 ? 13.396 6.108 -9.806 1.00 93.06 84 ASP A C 1
ATOM 693 O O . ASP A 1 84 ? 12.470 6.677 -10.391 1.00 93.06 84 ASP A O 1
ATOM 697 N N . PHE A 1 85 ? 13.299 5.721 -8.533 1.00 89.50 85 PHE A N 1
ATOM 698 C CA . PHE A 1 85 ? 12.115 5.974 -7.714 1.00 89.50 85 PHE A CA 1
ATOM 699 C C . PHE A 1 85 ? 11.865 7.460 -7.476 1.00 89.50 85 PHE A C 1
ATOM 701 O O . PHE A 1 85 ? 10.709 7.863 -7.362 1.00 89.50 85 PHE A O 1
ATOM 708 N N . GLU A 1 86 ? 12.911 8.285 -7.408 1.00 92.69 86 GLU A N 1
ATOM 709 C CA . GLU A 1 86 ? 12.727 9.715 -7.193 1.00 92.69 86 GLU A CA 1
ATOM 710 C C . GLU A 1 86 ? 12.065 10.340 -8.423 1.00 92.69 86 GLU A C 1
ATOM 712 O O . GLU A 1 86 ? 11.104 11.103 -8.301 1.00 92.69 86 GLU A O 1
ATOM 717 N N . GLN A 1 87 ? 12.518 9.951 -9.616 1.00 92.94 87 GLN A N 1
ATOM 718 C CA . GLN A 1 87 ? 11.903 10.374 -10.866 1.00 92.94 87 GLN A CA 1
ATOM 719 C C . GLN A 1 87 ? 10.488 9.802 -11.027 1.00 92.94 87 GLN A C 1
ATOM 721 O O . GLN A 1 87 ? 9.564 10.536 -11.381 1.00 92.94 87 GLN A O 1
ATOM 726 N N . PHE A 1 88 ? 10.295 8.512 -10.744 1.00 92.94 88 PHE A N 1
ATOM 727 C CA . PHE A 1 88 ? 9.000 7.855 -10.909 1.00 92.94 88 PHE A CA 1
ATOM 728 C C . PHE A 1 88 ? 7.949 8.354 -9.909 1.00 92.94 88 PHE A C 1
ATOM 730 O O . PHE A 1 88 ? 6.785 8.501 -10.276 1.00 92.94 88 PHE A O 1
ATOM 737 N N . SER A 1 89 ? 8.340 8.720 -8.683 1.00 93.62 89 SER A N 1
ATOM 738 C CA . SER A 1 89 ? 7.420 9.286 -7.682 1.00 93.62 89 SER A CA 1
ATOM 739 C C . SER A 1 89 ? 6.771 10.609 -8.117 1.00 93.62 89 SER A C 1
ATOM 741 O O . SER A 1 89 ? 5.722 10.997 -7.606 1.00 93.62 89 SER A O 1
ATOM 743 N N . LYS A 1 90 ? 7.374 11.292 -9.099 1.00 94.50 90 LYS A N 1
ATOM 744 C CA . LYS A 1 90 ? 6.880 12.540 -9.697 1.00 94.50 90 LYS A CA 1
ATOM 745 C C . LYS A 1 90 ? 5.997 12.296 -10.933 1.00 94.50 90 LYS A C 1
ATOM 747 O O . LYS A 1 90 ? 5.532 13.257 -11.537 1.00 94.50 90 LYS A O 1
ATOM 752 N N . SER A 1 91 ? 5.792 11.041 -11.338 1.00 94.19 91 SER A N 1
ATOM 753 C CA . SER A 1 91 ? 5.012 10.671 -12.525 1.00 94.19 91 SER A CA 1
ATOM 754 C C . SER A 1 91 ? 3.499 10.688 -12.283 1.00 94.19 91 SER A C 1
ATOM 756 O O . SER A 1 91 ? 3.027 10.500 -11.158 1.00 94.19 91 SER A O 1
ATOM 758 N N . ASP A 1 92 ? 2.724 10.850 -13.358 1.00 94.19 92 ASP A N 1
ATOM 759 C CA . ASP A 1 92 ? 1.260 10.824 -13.286 1.00 94.19 92 ASP A CA 1
ATOM 760 C C . ASP A 1 92 ? 0.689 9.510 -12.725 1.00 94.19 92 ASP A C 1
ATOM 762 O O . ASP A 1 92 ? -0.202 9.601 -11.873 1.00 94.19 92 ASP A O 1
ATOM 766 N N . PRO A 1 93 ? 1.181 8.308 -13.106 1.00 92.75 93 PRO A N 1
ATOM 767 C CA . PRO A 1 93 ? 0.719 7.050 -12.517 1.00 92.75 93 PRO A CA 1
ATOM 768 C C . PRO A 1 93 ? 0.896 7.008 -10.998 1.00 92.75 93 PRO A C 1
ATOM 770 O O . PRO A 1 93 ? -0.059 6.728 -10.272 1.00 92.75 93 PRO A O 1
ATOM 773 N N . PHE A 1 94 ? 2.085 7.364 -10.506 1.00 93.19 94 PHE A N 1
ATOM 774 C CA . PHE A 1 94 ? 2.375 7.355 -9.074 1.00 93.19 94 PHE A CA 1
ATOM 775 C C . PHE A 1 94 ? 1.475 8.336 -8.316 1.00 93.19 94 PHE A C 1
ATOM 777 O O . PHE A 1 94 ? 0.807 7.970 -7.346 1.00 93.19 94 PHE A O 1
ATOM 784 N N . LEU A 1 95 ? 1.400 9.585 -8.788 1.00 93.44 95 LEU A N 1
ATOM 785 C CA . LEU A 1 95 ? 0.576 10.618 -8.161 1.00 93.44 95 LEU A CA 1
ATOM 786 C C . LEU A 1 95 ? -0.919 10.275 -8.225 1.00 93.44 95 LEU A C 1
ATOM 788 O O . LEU A 1 95 ? -1.666 10.605 -7.302 1.00 93.44 95 LEU A O 1
ATOM 792 N N . SER A 1 96 ? -1.364 9.596 -9.284 1.00 89.75 96 SER A N 1
ATOM 793 C CA . SER A 1 96 ? -2.726 9.069 -9.384 1.00 89.75 96 SER A CA 1
ATOM 794 C C . SER A 1 96 ? -3.000 8.013 -8.317 1.00 89.75 96 SER A C 1
ATOM 796 O O . SER A 1 96 ? -3.997 8.121 -7.603 1.00 89.75 96 SER A O 1
ATOM 798 N N . GLY A 1 97 ? -2.086 7.056 -8.127 1.00 89.44 97 GLY A N 1
ATOM 799 C CA . GLY A 1 97 ? -2.188 6.057 -7.063 1.00 89.44 97 GLY A CA 1
ATOM 800 C C . GLY A 1 97 ? -2.294 6.689 -5.675 1.00 89.44 97 GLY A C 1
ATOM 801 O O . GLY A 1 97 ? -3.158 6.306 -4.883 1.00 89.44 97 GLY A O 1
ATOM 802 N N . VAL A 1 98 ? -1.473 7.708 -5.392 1.00 90.44 98 VAL A N 1
ATOM 803 C CA . VAL A 1 98 ? -1.515 8.448 -4.117 1.00 90.44 98 VAL A CA 1
ATOM 804 C C . VAL A 1 98 ? -2.874 9.119 -3.914 1.00 90.44 98 VAL A C 1
ATOM 806 O O . VAL A 1 98 ? -3.462 8.994 -2.839 1.00 90.44 98 VAL A O 1
ATOM 809 N N . ARG A 1 99 ? -3.408 9.799 -4.939 1.00 87.81 99 ARG A N 1
ATOM 810 C CA . ARG A 1 99 ? -4.736 10.433 -4.866 1.00 87.81 99 ARG A CA 1
ATOM 811 C C . ARG A 1 99 ? -5.839 9.410 -4.612 1.00 87.81 99 ARG A C 1
ATOM 813 O O . ARG A 1 99 ? -6.707 9.662 -3.781 1.00 87.81 99 ARG A O 1
ATOM 820 N N . THR A 1 100 ? -5.788 8.264 -5.287 1.00 85.19 100 THR A N 1
ATOM 821 C CA . THR A 1 100 ? -6.750 7.173 -5.103 1.00 85.19 100 THR A CA 1
ATOM 822 C C . THR A 1 100 ? -6.710 6.631 -3.675 1.00 85.19 100 THR A C 1
ATOM 824 O O . THR A 1 100 ? -7.755 6.536 -3.031 1.00 85.19 100 THR A O 1
ATOM 827 N N . LEU A 1 101 ? -5.523 6.341 -3.130 1.00 85.50 101 LEU A N 1
ATOM 828 C CA . LEU A 1 101 ? -5.387 5.882 -1.743 1.00 85.50 101 LEU A CA 1
ATOM 829 C C . LEU A 1 101 ? -5.859 6.936 -0.732 1.00 85.50 101 LEU A C 1
ATOM 831 O O . LEU A 1 101 ? -6.593 6.597 0.193 1.00 85.50 101 LEU A O 1
ATOM 835 N N . ALA A 1 102 ? -5.521 8.210 -0.941 1.00 84.44 102 ALA A N 1
ATOM 836 C CA . ALA A 1 102 ? -5.985 9.308 -0.091 1.00 84.44 102 ALA A CA 1
ATOM 837 C C . ALA A 1 102 ? -7.510 9.526 -0.171 1.00 84.44 102 ALA A C 1
ATOM 839 O O . ALA A 1 102 ? -8.136 9.985 0.782 1.00 84.44 102 ALA A O 1
ATOM 840 N N . ALA A 1 103 ? -8.144 9.208 -1.301 1.00 79.06 103 ALA A N 1
ATOM 841 C CA . ALA A 1 103 ? -9.601 9.206 -1.397 1.00 79.06 103 ALA A CA 1
ATOM 842 C C . ALA A 1 103 ? -10.205 8.044 -0.592 1.00 79.06 103 ALA A C 1
ATOM 844 O O . ALA A 1 103 ? -11.201 8.238 0.103 1.00 79.06 103 ALA A O 1
ATOM 845 N N . TYR A 1 104 ? -9.583 6.860 -0.622 1.00 75.19 104 TYR A N 1
ATOM 846 C CA . TYR A 1 104 ? -10.029 5.707 0.163 1.00 75.19 104 TYR A CA 1
ATOM 847 C C . TYR A 1 104 ? -9.928 5.927 1.672 1.00 75.19 104 TYR A C 1
ATOM 849 O O . TYR A 1 104 ? -10.856 5.545 2.384 1.00 75.19 104 TYR A O 1
ATOM 857 N N . THR A 1 105 ? -8.865 6.567 2.168 1.00 69.12 105 THR A N 1
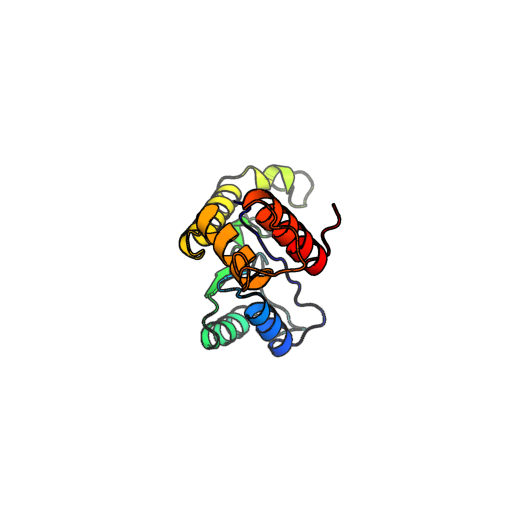ATOM 858 C CA . THR A 1 105 ? -8.752 6.890 3.603 1.00 69.12 105 THR A CA 1
ATOM 859 C C . THR A 1 105 ? -9.863 7.839 4.054 1.00 69.12 105 THR A C 1
ATOM 861 O O . THR A 1 105 ? -10.407 7.678 5.143 1.00 69.12 105 THR A O 1
ATOM 864 N N . ARG A 1 106 ? -10.282 8.764 3.181 1.00 64.38 106 ARG A N 1
ATOM 865 C CA . ARG A 1 106 ? -11.374 9.716 3.444 1.00 64.38 106 ARG A CA 1
ATOM 866 C C . ARG A 1 106 ? -12.773 9.122 3.301 1.00 64.38 106 ARG A C 1
ATOM 868 O O . ARG A 1 106 ? -13.678 9.559 3.999 1.00 64.38 106 ARG A O 1
ATOM 875 N N . GLN A 1 107 ? -12.965 8.157 2.401 1.00 57.19 107 GLN A N 1
ATOM 876 C CA . GLN A 1 107 ? -14.265 7.511 2.165 1.00 57.19 107 GLN A CA 1
ATOM 877 C C . GLN A 1 107 ? -14.516 6.303 3.081 1.00 57.19 107 GLN A C 1
ATOM 879 O O . GLN A 1 107 ? -15.667 5.956 3.330 1.00 57.19 107 GLN A O 1
ATOM 884 N N . GLY A 1 108 ? -13.456 5.644 3.560 1.00 52.31 108 GLY A N 1
ATOM 885 C CA . GLY A 1 108 ? -13.525 4.492 4.466 1.00 52.31 108 GLY A CA 1
ATOM 886 C C . GLY A 1 108 ? -13.349 4.838 5.947 1.00 52.31 108 GLY A C 1
ATOM 887 O O . GLY A 1 108 ? -13.625 3.998 6.801 1.00 52.31 108 GLY A O 1
ATOM 888 N N . GLY A 1 109 ? -12.904 6.055 6.264 1.00 47.31 109 GLY A N 1
ATOM 889 C CA . GLY A 1 109 ? -12.898 6.582 7.621 1.00 47.31 109 GLY A CA 1
ATOM 890 C C . GLY A 1 109 ? -14.249 7.208 7.939 1.00 47.31 109 GLY A C 1
ATOM 891 O O . GLY A 1 109 ? -14.705 8.099 7.226 1.00 47.31 109 GLY A O 1
ATOM 892 N N . ARG A 1 110 ? -14.887 6.785 9.034 1.00 46.47 110 ARG A N 1
ATOM 893 C CA . ARG A 1 110 ? -15.903 7.612 9.695 1.00 46.47 110 ARG A CA 1
ATOM 894 C C . ARG A 1 110 ? -15.271 9.002 9.852 1.00 46.47 110 ARG A C 1
ATOM 896 O O . ARG A 1 110 ? -14.190 9.103 10.429 1.00 46.47 110 ARG A O 1
ATOM 903 N N . ALA A 1 111 ? -15.867 10.037 9.261 1.00 46.75 111 ALA A N 1
ATOM 904 C CA . ALA A 1 111 ? -15.385 11.407 9.398 1.00 46.75 111 ALA A CA 1
ATOM 905 C C . ALA A 1 111 ? -15.643 11.848 10.842 1.00 46.75 111 ALA A C 1
ATOM 907 O O . ALA A 1 111 ? -16.665 12.453 11.138 1.00 46.75 111 ALA A O 1
ATOM 908 N N . VAL A 1 112 ? -14.754 11.445 11.746 1.00 56.16 112 VAL A N 1
ATOM 909 C CA . VAL A 1 112 ? -14.803 11.811 13.155 1.00 56.16 112 VAL A CA 1
ATOM 910 C C . VAL A 1 112 ? -14.162 13.187 13.258 1.00 56.16 112 VAL A C 1
ATOM 912 O O . VAL A 1 112 ? -12.989 13.385 12.932 1.00 56.16 112 VAL A O 1
ATOM 915 N N . THR A 1 113 ? -14.964 14.169 13.636 1.00 66.50 113 THR A N 1
ATOM 916 C CA . THR A 1 113 ? -14.494 15.517 13.937 1.00 66.50 113 THR A CA 1
ATOM 917 C C . THR A 1 113 ? -13.544 15.485 15.135 1.00 66.50 113 THR A C 1
ATOM 919 O O . THR A 1 113 ? -13.587 14.573 15.958 1.00 66.50 113 THR A O 1
ATOM 922 N N . GLN A 1 114 ? -12.698 16.511 15.272 1.00 68.81 114 GLN A N 1
ATOM 923 C CA . GLN A 1 114 ? -11.809 16.652 16.435 1.00 68.81 114 GLN A CA 1
ATOM 924 C C . GLN A 1 114 ? -12.577 16.493 17.758 1.00 68.81 114 GLN A C 1
ATOM 926 O O . GLN A 1 114 ? -12.117 15.813 18.669 1.00 68.81 114 GLN A O 1
ATOM 931 N N . ARG A 1 115 ? -13.787 17.056 17.815 1.00 73.38 115 ARG A N 1
ATOM 932 C CA . ARG A 1 115 ? -14.664 17.016 18.983 1.00 73.38 115 ARG A CA 1
ATOM 933 C C . ARG A 1 115 ? -15.157 15.606 19.311 1.00 73.38 115 ARG A C 1
ATOM 935 O O . ARG A 1 115 ? -15.146 15.213 20.469 1.00 73.38 115 ARG A O 1
ATOM 942 N N . GLU A 1 116 ? -15.557 14.832 18.307 1.00 71.81 116 GLU A N 1
ATOM 943 C CA . GLU A 1 116 ? -15.995 13.445 18.511 1.00 71.81 116 GLU A CA 1
ATOM 944 C C . GLU A 1 116 ? -14.829 12.540 18.939 1.00 71.81 116 GLU A C 1
ATOM 946 O O . GLU A 1 116 ? -15.008 11.647 19.765 1.00 71.81 116 GLU A O 1
ATOM 951 N N . LEU A 1 117 ? -13.619 12.797 18.431 1.00 77.12 117 LEU A N 1
ATOM 952 C CA . LEU A 1 117 ? -12.417 12.051 18.808 1.00 77.12 117 LEU A CA 1
ATOM 953 C C . LEU A 1 117 ? -12.016 12.336 20.263 1.00 77.12 117 LEU A C 1
ATOM 955 O O . LEU A 1 117 ? -11.657 11.424 21.009 1.00 77.12 117 LEU A O 1
ATOM 959 N N . GLU A 1 118 ? -12.125 13.596 20.683 1.00 87.50 118 GLU A N 1
ATOM 960 C CA . GLU A 1 118 ? -11.944 14.009 22.075 1.00 87.50 118 GLU A CA 1
ATOM 961 C C . GLU A 1 118 ? -13.000 13.381 22.989 1.00 87.50 118 GLU A C 1
ATOM 963 O O . GLU A 1 118 ? -12.652 12.839 24.035 1.00 87.50 118 GLU A O 1
ATOM 968 N N . GLU A 1 119 ? -14.273 13.367 22.590 1.00 82.19 119 GLU A N 1
ATOM 969 C CA . GLU A 1 119 ? -15.340 12.717 23.358 1.00 82.19 119 GLU A CA 1
ATOM 970 C C . GLU A 1 119 ? -15.121 11.205 23.513 1.00 82.19 119 GLU A C 1
ATOM 972 O O . GLU A 1 119 ? -15.289 10.673 24.613 1.00 82.19 119 GLU A O 1
ATOM 977 N N . GLU A 1 120 ? -14.687 10.505 22.463 1.00 82.12 120 GLU A N 1
ATOM 978 C CA . GLU A 1 120 ? -14.338 9.082 22.537 1.00 82.12 120 GLU A CA 1
ATOM 979 C C . GLU A 1 120 ? -13.144 8.824 23.467 1.00 82.12 120 GLU A C 1
ATOM 981 O O . GLU A 1 120 ? -13.190 7.911 24.299 1.00 82.12 120 GLU A O 1
ATOM 986 N N . LEU A 1 121 ? -12.090 9.643 23.381 1.00 84.12 121 LEU A N 1
ATOM 987 C CA . LEU A 1 121 ? -10.931 9.557 24.274 1.00 84.12 121 LEU A CA 1
ATOM 988 C C . LEU A 1 121 ? -11.326 9.793 25.735 1.00 84.12 121 LEU A C 1
ATOM 990 O O . LEU A 1 121 ? -10.908 9.045 26.624 1.00 84.12 121 LEU A O 1
ATOM 994 N N . LEU A 1 122 ? -12.165 10.795 25.984 1.00 87.88 122 LEU A N 1
ATOM 995 C CA . LEU A 1 122 ? -12.682 11.091 27.312 1.00 87.88 122 LEU A CA 1
ATOM 996 C C . LEU A 1 122 ? -13.553 9.952 27.846 1.00 87.88 1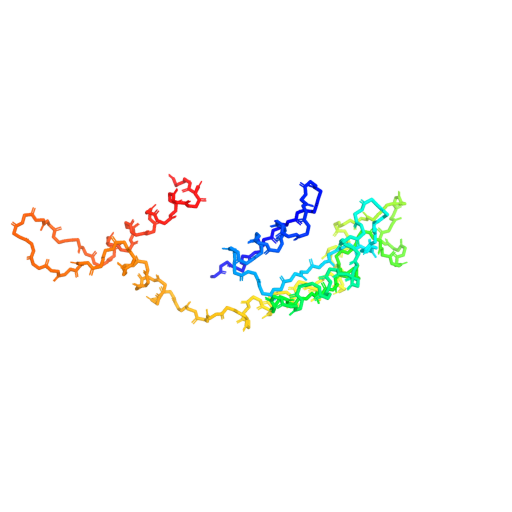22 LEU A C 1
ATOM 998 O O . LEU A 1 122 ? -13.386 9.555 28.994 1.00 87.88 122 LEU A O 1
ATOM 1002 N N . ASN A 1 123 ? -14.434 9.374 27.029 1.00 86.81 123 ASN A N 1
ATOM 1003 C CA . ASN A 1 123 ? -15.257 8.230 27.432 1.00 86.81 123 ASN A CA 1
ATOM 1004 C C . ASN A 1 123 ? -14.412 6.988 27.736 1.00 86.81 123 ASN A C 1
ATOM 1006 O O . ASN A 1 123 ? -14.725 6.239 28.658 1.00 86.81 123 ASN A O 1
ATOM 1010 N N . LYS A 1 124 ? -13.318 6.787 26.997 1.00 85.50 124 LYS A N 1
ATOM 1011 C CA . LYS A 1 124 ? -12.408 5.655 27.183 1.00 85.50 124 LYS A CA 1
ATOM 1012 C C . LYS A 1 124 ? -11.569 5.763 28.458 1.00 85.50 124 LYS A C 1
ATOM 1014 O O . LYS A 1 124 ? -11.390 4.764 29.149 1.00 85.50 124 LYS A O 1
ATOM 1019 N N . TYR A 1 125 ? -11.015 6.941 28.750 1.00 85.56 125 TYR A N 1
ATOM 1020 C CA . TYR A 1 125 ? -10.039 7.115 29.836 1.00 85.56 125 TYR A CA 1
ATOM 1021 C C . TYR A 1 125 ? -10.601 7.764 31.098 1.00 85.56 125 TYR A C 1
ATOM 1023 O O . TYR A 1 125 ? -10.054 7.551 32.179 1.00 85.56 125 TYR A O 1
ATOM 1031 N N . PHE A 1 126 ? -11.679 8.533 30.966 1.00 88.19 126 PHE A N 1
ATOM 1032 C CA . PHE A 1 126 ? -12.332 9.264 32.049 1.00 88.19 126 PHE A CA 1
ATOM 1033 C C . PHE A 1 126 ? -13.869 9.139 31.942 1.00 88.19 126 PHE A C 1
ATOM 1035 O O . PHE A 1 126 ? -14.571 10.144 31.777 1.00 88.19 126 PHE A O 1
ATOM 1042 N N . PRO A 1 127 ? -14.428 7.913 32.022 1.00 83.44 127 PRO A N 1
ATOM 1043 C CA . PRO A 1 127 ? -15.873 7.687 31.910 1.00 83.44 127 PRO A CA 1
ATOM 1044 C C . PRO A 1 127 ? -16.675 8.346 33.044 1.00 83.44 127 PRO A C 1
ATOM 1046 O O . PRO A 1 127 ? -17.814 8.743 32.830 1.00 83.44 127 PRO A O 1
ATOM 1049 N N . ASN A 1 128 ? -16.064 8.520 34.220 1.00 81.06 128 ASN A N 1
ATOM 1050 C CA . ASN A 1 128 ? -16.687 9.116 35.408 1.00 81.06 128 ASN A CA 1
ATOM 1051 C C . ASN A 1 128 ? -16.390 10.622 35.564 1.00 81.06 128 ASN A C 1
ATOM 1053 O O . ASN A 1 128 ? -16.572 11.177 36.645 1.00 81.06 128 ASN A O 1
ATOM 1057 N N . ARG A 1 129 ? -15.893 11.297 34.517 1.00 77.38 129 ARG A N 1
ATOM 1058 C CA . ARG A 1 129 ? -15.634 12.747 34.561 1.00 77.38 129 ARG A CA 1
ATOM 1059 C C . ARG A 1 129 ? -16.927 13.517 34.882 1.00 77.38 129 ARG A C 1
ATOM 1061 O O . ARG A 1 129 ? -17.972 13.214 34.312 1.00 77.38 129 ARG A O 1
ATOM 1068 N N . GLY A 1 130 ? -16.856 14.503 35.775 1.00 65.38 130 GLY A N 1
ATOM 1069 C CA . GLY A 1 130 ? -18.016 15.297 36.209 1.00 65.38 130 GLY A CA 1
ATOM 1070 C C . GLY A 1 130 ? -18.914 14.621 37.255 1.00 65.38 130 GLY A C 1
ATOM 1071 O O . GLY A 1 130 ? -19.979 15.147 37.571 1.00 65.38 130 GLY A O 1
ATOM 1072 N N . GLN A 1 131 ? -18.516 13.462 37.797 1.00 70.81 131 GLN A N 1
ATOM 1073 C CA . GLN A 1 131 ? -19.079 12.976 39.057 1.00 70.81 131 GLN A CA 1
ATOM 1074 C C . GLN A 1 131 ? -18.452 13.755 40.217 1.00 70.81 131 GLN A C 1
ATOM 1076 O O . GLN A 1 131 ? -17.230 13.834 40.328 1.00 70.81 131 GLN A O 1
ATOM 1081 N N . LEU A 1 132 ? -19.295 14.313 41.088 1.00 59.44 132 LEU A N 1
ATOM 1082 C CA . LEU A 1 132 ? -18.854 15.001 42.299 1.00 59.44 132 LEU A CA 1
ATOM 1083 C C . LEU A 1 132 ? -18.156 14.008 43.236 1.00 59.44 132 LEU A C 1
ATOM 1085 O O . LEU A 1 132 ? -18.813 13.218 43.914 1.00 59.44 132 LEU A O 1
ATOM 1089 N N . ASN A 1 133 ? -16.829 14.086 43.302 1.00 60.78 133 ASN A N 1
ATOM 1090 C CA . ASN A 1 133 ? -16.015 13.326 44.242 1.00 60.78 133 ASN A CA 1
ATOM 1091 C C . ASN A 1 133 ? -15.516 14.252 45.355 1.00 60.78 133 ASN A C 1
ATOM 1093 O O . ASN A 1 133 ? -14.941 15.304 45.097 1.00 60.78 133 ASN A O 1
ATOM 1097 N N . LEU A 1 134 ? -15.690 13.838 46.612 1.00 58.97 134 LEU A N 1
ATOM 1098 C CA . LEU A 1 134 ? -15.318 14.631 47.793 1.00 58.97 134 LEU A CA 1
ATOM 1099 C C . LEU A 1 134 ? -13.792 14.833 47.943 1.00 58.97 134 LEU A C 1
ATOM 1101 O O . LEU A 1 134 ? -13.355 15.685 48.712 1.00 58.97 134 LEU A O 1
ATOM 1105 N N . PHE A 1 135 ? -12.982 14.046 47.228 1.00 63.09 135 PHE A N 1
ATOM 1106 C CA . PHE A 1 135 ? -11.538 13.912 47.460 1.00 63.09 135 PHE A CA 1
ATOM 1107 C C . PHE A 1 135 ? -10.658 14.277 46.258 1.00 63.09 135 PHE A C 1
ATOM 1109 O O . PHE A 1 135 ? -9.435 14.240 46.378 1.00 63.09 135 PHE A O 1
ATOM 1116 N N . GLU A 1 136 ? -11.240 14.631 45.111 1.00 60.31 136 GLU A N 1
ATOM 1117 C CA . GLU A 1 136 ? -10.479 14.887 43.885 1.00 60.31 136 GLU A CA 1
ATOM 1118 C C . GLU A 1 136 ? -10.756 16.288 43.344 1.00 60.31 136 GLU A C 1
ATOM 1120 O O . GLU A 1 136 ? -11.886 16.769 43.327 1.00 60.31 136 GLU A O 1
ATOM 1125 N N . LYS A 1 137 ? -9.693 16.959 42.898 1.00 64.75 137 LYS A N 1
ATOM 1126 C CA . LYS A 1 137 ? -9.784 18.259 42.238 1.00 64.75 137 LYS A CA 1
ATOM 1127 C C . LYS A 1 137 ? -10.320 18.045 40.821 1.00 64.75 137 LYS A C 1
ATOM 1129 O O . LYS A 1 137 ? -9.683 17.340 40.041 1.00 64.75 137 LYS A O 1
ATOM 1134 N N . GLU A 1 138 ? -11.454 18.656 40.481 1.00 68.25 138 GLU A N 1
ATOM 1135 C CA . GLU A 1 138 ? -11.962 18.612 39.107 1.00 68.25 138 GLU A CA 1
ATOM 1136 C C . GLU A 1 138 ? -10.989 19.324 38.158 1.00 68.25 138 GLU A C 1
ATOM 1138 O O . GLU A 1 138 ? -10.661 20.499 38.334 1.00 68.25 138 GLU A O 1
ATOM 1143 N N . LEU A 1 139 ? -10.504 18.579 37.164 1.00 76.44 139 LEU A N 1
ATOM 1144 C CA . LEU A 1 139 ? -9.735 19.112 36.044 1.00 76.44 139 LEU A CA 1
ATOM 1145 C C . LEU A 1 139 ? -10.689 19.797 35.058 1.00 76.44 139 LEU A C 1
ATOM 1147 O O . LEU A 1 139 ? -11.848 19.403 34.905 1.00 76.44 139 LEU A O 1
ATOM 1151 N N . SER A 1 140 ? -10.198 20.807 34.350 1.00 84.94 140 SER A N 1
ATOM 1152 C CA . SER A 1 140 ? -10.926 21.390 33.225 1.00 84.94 140 SER A CA 1
ATOM 1153 C C . SER A 1 140 ? -11.083 20.377 32.086 1.00 84.94 140 SER A C 1
ATOM 1155 O O . SER A 1 140 ? -10.319 19.415 31.958 1.00 84.94 140 SER A O 1
ATOM 1157 N N . LEU A 1 141 ? -12.062 20.610 31.208 1.00 80.50 141 LEU A N 1
ATOM 1158 C CA . LEU A 1 141 ? -12.287 19.756 30.039 1.00 80.50 141 LEU A CA 1
ATOM 1159 C C . LEU A 1 141 ? -11.018 19.613 29.181 1.00 80.50 141 LEU A C 1
ATOM 1161 O O . LEU A 1 141 ? -10.697 18.509 28.749 1.00 80.50 141 LEU A O 1
ATOM 1165 N N . GLN A 1 142 ? -10.271 20.705 28.996 1.00 84.06 142 GLN A N 1
ATOM 1166 C CA . GLN A 1 142 ? -9.024 20.698 28.232 1.00 84.06 142 GLN A CA 1
ATOM 1167 C C . GLN A 1 142 ? -7.943 19.840 28.902 1.00 84.06 142 GLN A C 1
ATOM 1169 O O . GLN A 1 142 ? -7.277 19.056 28.233 1.00 84.06 142 GLN A O 1
ATOM 1174 N N . GLU A 1 143 ? -7.803 19.918 30.226 1.00 87.25 143 GLU A N 1
ATOM 1175 C CA . GLU A 1 143 ? -6.830 19.103 30.963 1.00 87.25 143 GLU A CA 1
ATOM 1176 C C . GLU A 1 143 ? -7.162 17.605 30.896 1.00 87.25 143 GLU A C 1
ATOM 1178 O O . GLU A 1 143 ? -6.257 16.775 30.773 1.00 87.25 143 GLU A O 1
ATOM 1183 N N . TYR A 1 144 ? -8.449 17.242 30.925 1.00 86.62 144 TYR A N 1
ATOM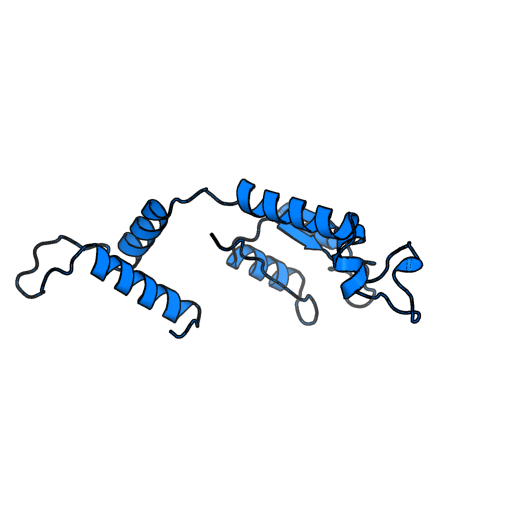 1184 C CA . TYR A 1 144 ? -8.869 15.857 30.707 1.00 86.62 144 TYR A CA 1
ATOM 1185 C C . TYR A 1 144 ? -8.552 15.372 29.290 1.00 86.62 144 TYR A C 1
ATOM 1187 O O . TYR A 1 144 ? -8.102 14.236 29.124 1.00 86.62 144 TYR A O 1
ATOM 1195 N N . ILE A 1 145 ? -8.758 16.222 28.280 1.00 86.62 145 ILE A N 1
ATOM 1196 C CA . ILE A 1 145 ? -8.420 15.921 26.885 1.00 86.62 145 ILE A CA 1
ATOM 1197 C C . ILE A 1 145 ? -6.911 15.676 26.758 1.00 86.62 145 ILE A C 1
ATOM 1199 O O . ILE A 1 145 ? -6.496 14.623 26.270 1.00 86.62 145 ILE A O 1
ATOM 1203 N N . ASP A 1 146 ? -6.083 16.579 27.282 1.00 88.50 146 ASP A N 1
ATOM 1204 C CA . ASP A 1 146 ? -4.624 16.461 27.234 1.00 88.50 146 ASP A CA 1
ATOM 1205 C C . ASP A 1 146 ? -4.128 15.200 27.962 1.00 88.50 146 ASP A C 1
ATOM 1207 O O . ASP A 1 146 ? -3.246 14.481 27.477 1.00 88.50 146 ASP A O 1
ATOM 1211 N N . ALA A 1 147 ? -4.713 14.880 29.119 1.00 87.50 147 ALA A N 1
ATOM 1212 C CA . ALA A 1 147 ? -4.401 13.663 29.860 1.00 87.50 147 ALA A CA 1
ATOM 1213 C C . ALA A 1 147 ? -4.828 12.392 29.102 1.00 87.50 147 ALA A C 1
ATOM 1215 O O . ALA A 1 147 ? -4.110 11.385 29.132 1.00 87.50 147 ALA A O 1
ATOM 1216 N N . ALA A 1 148 ? -5.964 12.428 28.399 1.00 88.12 148 ALA A N 1
ATOM 1217 C CA . ALA A 1 148 ? -6.451 11.317 27.587 1.00 88.12 148 ALA A CA 1
ATOM 1218 C C . ALA A 1 148 ? -5.536 11.076 26.377 1.00 88.12 148 ALA A C 1
ATOM 1220 O O . ALA A 1 148 ? -5.167 9.929 26.109 1.00 88.12 148 ALA A O 1
ATOM 1221 N N . TYR A 1 149 ? -5.077 12.145 25.718 1.00 83.94 149 TYR A N 1
ATOM 1222 C CA . TYR A 1 149 ? -4.071 12.062 24.659 1.00 83.94 149 TYR A CA 1
ATOM 1223 C C . TYR A 1 149 ? -2.752 11.477 25.167 1.00 83.94 149 TYR A C 1
ATOM 1225 O O . TYR A 1 149 ? -2.212 10.567 24.541 1.00 83.94 149 TYR A O 1
ATOM 1233 N N . LYS A 1 150 ? -2.252 11.910 26.334 1.00 86.56 150 LYS A N 1
ATOM 1234 C CA . LYS A 1 150 ? -1.036 11.329 26.937 1.00 86.56 150 LYS A CA 1
ATOM 1235 C C . LYS A 1 150 ? -1.182 9.828 27.209 1.00 86.56 150 LYS A C 1
ATOM 1237 O O . LYS A 1 150 ? -0.275 9.061 26.887 1.00 86.56 150 LYS A O 1
ATOM 1242 N N . LYS A 1 151 ? -2.324 9.390 27.753 1.00 85.44 151 LYS A N 1
ATOM 1243 C CA . LYS A 1 151 ? -2.618 7.963 27.992 1.00 85.44 151 LYS A CA 1
ATOM 1244 C C . LYS A 1 151 ? -2.693 7.164 26.687 1.00 85.44 151 LYS A C 1
ATOM 1246 O O . LYS A 1 151 ? -2.120 6.080 26.610 1.00 85.44 151 LYS A O 1
ATOM 1251 N N . GLN A 1 152 ? -3.354 7.702 25.661 1.00 82.38 152 GLN A N 1
ATOM 1252 C CA . GLN A 1 152 ? -3.445 7.066 24.345 1.00 82.38 152 GLN A CA 1
ATOM 1253 C C . GLN A 1 152 ? -2.067 6.944 23.680 1.00 82.38 152 GLN A C 1
ATOM 1255 O O . GLN A 1 152 ? -1.732 5.872 23.180 1.00 82.38 152 GLN A O 1
ATOM 1260 N N . ASN A 1 153 ? -1.256 8.003 23.727 1.00 76.56 153 ASN A N 1
ATOM 1261 C CA . ASN A 1 153 ? 0.087 8.033 23.144 1.00 76.56 153 ASN A CA 1
ATOM 1262 C C . ASN A 1 153 ? 1.025 7.008 23.800 1.00 76.56 153 ASN A C 1
ATOM 1264 O O . ASN A 1 153 ? 1.749 6.301 23.098 1.00 76.56 153 ASN A O 1
ATOM 1268 N N . ALA A 1 154 ? 0.934 6.835 25.124 1.00 79.06 154 ALA A N 1
ATOM 1269 C CA . ALA A 1 154 ? 1.696 5.816 25.844 1.00 79.06 154 ALA A CA 1
ATOM 1270 C C . ALA A 1 154 ? 1.381 4.379 25.378 1.00 79.06 154 ALA A C 1
ATOM 1272 O O . ALA A 1 154 ? 2.288 3.550 25.308 1.00 79.06 154 ALA A O 1
ATOM 1273 N N . LEU A 1 155 ? 0.124 4.077 25.024 1.00 70.56 155 LEU A N 1
ATOM 1274 C CA . LEU A 1 155 ? -0.283 2.739 24.566 1.00 70.56 155 LEU A CA 1
ATOM 1275 C C . LEU A 1 155 ? 0.201 2.403 23.153 1.00 70.56 155 LEU A C 1
ATOM 1277 O O . LEU A 1 155 ? 0.466 1.240 22.865 1.00 70.56 155 LEU A O 1
ATOM 1281 N N . ILE A 1 156 ? 0.327 3.402 22.278 1.00 63.19 156 ILE A N 1
ATOM 1282 C CA . ILE A 1 156 ? 0.817 3.213 20.902 1.00 63.19 156 ILE A CA 1
ATOM 1283 C C . ILE A 1 156 ? 2.346 3.325 20.794 1.00 63.19 156 ILE A C 1
ATOM 1285 O O . ILE A 1 156 ? 2.888 3.365 19.693 1.00 63.19 156 ILE A O 1
ATOM 1289 N N . GLY A 1 157 ? 3.052 3.380 21.929 1.00 52.53 157 GLY A N 1
ATOM 1290 C CA . GLY A 1 157 ? 4.513 3.473 21.971 1.00 52.53 157 GLY A CA 1
ATOM 1291 C C . GLY A 1 157 ? 5.069 4.843 21.571 1.00 52.53 157 GLY A C 1
ATOM 1292 O O . GLY A 1 157 ? 6.278 4.973 21.388 1.00 52.53 157 GLY A O 1
ATOM 1293 N N . PHE A 1 158 ? 4.216 5.865 21.454 1.00 42.75 158 PHE A N 1
ATOM 1294 C CA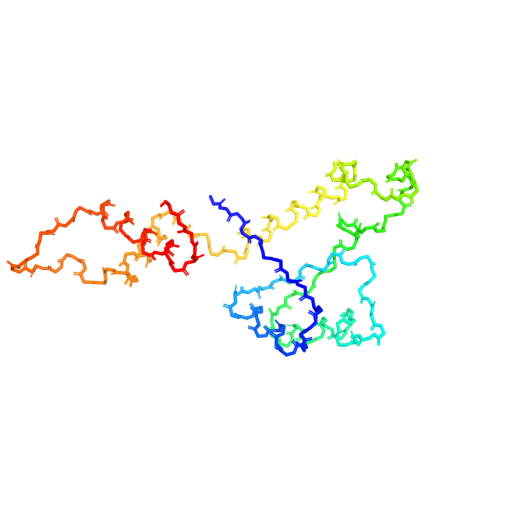 . PHE A 1 158 ? 4.629 7.229 21.149 1.00 42.75 158 PHE A CA 1
ATOM 1295 C C . PHE A 1 158 ? 5.041 7.934 22.446 1.00 42.75 158 PHE A C 1
ATOM 1297 O O . PHE A 1 158 ? 4.214 8.191 23.323 1.00 42.75 158 PHE A O 1
ATOM 1304 N N . ARG A 1 159 ? 6.337 8.224 22.591 1.00 46.91 159 ARG A N 1
ATOM 1305 C CA . ARG A 1 159 ? 6.865 9.017 23.709 1.00 46.91 159 ARG A CA 1
ATOM 1306 C C . ARG A 1 159 ? 6.922 10.484 23.282 1.00 46.91 159 ARG A C 1
ATOM 1308 O O . ARG A 1 159 ? 7.575 10.785 22.287 1.00 46.91 159 ARG A O 1
ATOM 1315 N N . ILE A 1 160 ? 6.218 11.345 24.020 1.00 49.59 160 ILE A N 1
ATOM 1316 C CA . ILE A 1 160 ? 6.375 12.810 23.971 1.00 49.59 160 ILE A CA 1
ATOM 1317 C C . ILE A 1 160 ? 7.521 13.191 24.901 1.00 49.59 160 ILE A C 1
ATOM 1319 O O . ILE A 1 160 ? 7.546 12.628 26.022 1.00 49.59 160 ILE A O 1
#

pLDDT: mean 83.01, std 13.23, range [39.31, 94.5]

Foldseek 3Di:
DPLDDDDDDPPPDDLVVVLVVCVVVVAQEDEAQELQQDDPVRRCSRPVNSQVVCVVVNRHYDYLPAQRYQDHPDCVQCPPPGGVCVVSCPDPSNVVVVVVSVVCSVVVDPPQDPVNVLVVLCCVPPVPQPPDDPPDDRDDSVVSSVVSVVVVCVVVVHDD